Protein AF-A0A7W9T3Q1-F1 (afdb_monomer_lite)

Organism: NCBI:txid1411122

Secondary structure (DSSP, 8-state):
----TTTSGGGS-HHHHHHHHHHHHHH-HHHHTT--HHHHHHHHHHHHTSS-HHHHHHHHHS----

Sequence (66 aa):
MKNDPKYGPAAQTPQQRAYVLAQMQAVRPDLYKKATGHIAQLYRRYIDGELSWEDVCALREAPSQP

pLDDT: mean 74.6, std 15.17, range [38.75, 89.44]

Radius of gyration: 12.77 Å; chains: 1; bounding box: 35×26×30 Å

Foldseek 3Di:
DDPPVCPPLNNQALVNLVVVVVVVCVVCVVVCVPCDPVLVVLSVCSSHSNDPVVVSVVSVPPDPDD

Structure (mmCIF, N/CA/C/O backbone):
data_AF-A0A7W9T3Q1-F1
#
_entry.id   AF-A0A7W9T3Q1-F1
#
loop_
_atom_site.group_PDB
_atom_site.id
_atom_site.type_symbol
_atom_site.label_atom_id
_atom_site.label_alt_id
_atom_site.label_comp_id
_atom_site.label_asym_id
_atom_site.label_entity_id
_atom_site.label_seq_id
_atom_site.pdbx_PDB_ins_code
_atom_site.Cartn_x
_atom_site.Cartn_y
_atom_site.Cartn_z
_atom_site.occupancy
_atom_site.B_iso_or_equiv
_atom_site.auth_seq_id
_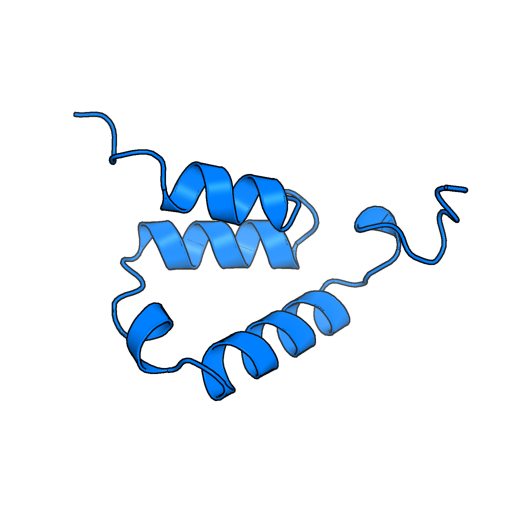atom_site.auth_comp_id
_atom_site.auth_asym_id
_atom_site.auth_atom_id
_atom_site.pdbx_PDB_model_num
ATOM 1 N N . MET A 1 1 ? 24.744 1.972 -1.489 1.00 41.38 1 MET A N 1
ATOM 2 C CA . MET A 1 1 ? 23.729 1.241 -2.278 1.00 41.38 1 MET A CA 1
ATOM 3 C C . MET A 1 1 ? 23.260 2.175 -3.377 1.00 41.38 1 MET A C 1
ATOM 5 O O . MET A 1 1 ? 22.813 3.269 -3.063 1.00 41.38 1 MET A O 1
ATOM 9 N N . LYS A 1 2 ? 23.500 1.833 -4.648 1.00 38.75 2 LYS A N 1
ATOM 10 C CA . LYS A 1 2 ? 23.058 2.660 -5.776 1.00 38.75 2 LYS A CA 1
ATOM 11 C C . LYS A 1 2 ? 21.538 2.538 -5.863 1.00 38.75 2 LYS A C 1
ATOM 13 O O . LYS A 1 2 ? 21.036 1.442 -6.080 1.00 38.75 2 LYS A O 1
ATOM 18 N N . ASN A 1 3 ? 20.831 3.646 -5.651 1.00 48.06 3 ASN A N 1
ATOM 19 C CA . ASN A 1 3 ? 19.428 3.775 -6.027 1.00 48.06 3 ASN A CA 1
ATOM 20 C C . ASN A 1 3 ? 19.370 3.745 -7.555 1.00 48.06 3 ASN A C 1
ATOM 22 O O . ASN A 1 3 ? 19.405 4.783 -8.209 1.00 48.06 3 ASN A O 1
ATOM 26 N N . ASP A 1 4 ? 19.383 2.543 -8.125 1.00 46.59 4 ASP A N 1
ATOM 27 C CA . ASP A 1 4 ? 19.060 2.330 -9.525 1.00 46.59 4 ASP A CA 1
ATOM 28 C C . ASP A 1 4 ? 17.599 2.764 -9.716 1.00 46.59 4 ASP A C 1
ATOM 30 O O . ASP A 1 4 ? 16.701 2.121 -9.165 1.00 46.59 4 ASP A O 1
ATOM 34 N N . PRO A 1 5 ? 17.318 3.835 -10.480 1.00 51.41 5 PRO A N 1
ATOM 35 C CA . PRO A 1 5 ? 15.958 4.344 -10.628 1.00 51.41 5 PRO A CA 1
ATOM 36 C C . PRO A 1 5 ? 15.020 3.316 -11.270 1.00 51.41 5 PRO A C 1
ATOM 38 O O . PRO A 1 5 ? 13.819 3.432 -11.088 1.00 51.41 5 PRO A O 1
ATOM 41 N N . LYS A 1 6 ? 15.561 2.278 -11.931 1.00 47.47 6 LYS A N 1
ATOM 42 C CA . LYS A 1 6 ? 14.843 1.101 -12.457 1.00 47.47 6 LYS A CA 1
ATOM 43 C C . LYS A 1 6 ? 14.328 0.116 -11.394 1.00 47.47 6 LYS A C 1
ATOM 45 O O . LYS A 1 6 ? 13.535 -0.757 -11.729 1.00 47.47 6 LYS A O 1
ATOM 50 N N . TYR A 1 7 ? 14.787 0.222 -10.146 1.00 49.53 7 TYR A N 1
ATOM 51 C CA . TYR A 1 7 ? 14.381 -0.651 -9.034 1.00 49.53 7 TYR A CA 1
ATOM 52 C C . TYR A 1 7 ? 13.917 0.126 -7.793 1.00 49.53 7 TYR A C 1
ATOM 54 O O . TYR A 1 7 ? 13.664 -0.477 -6.754 1.00 49.53 7 TYR A O 1
ATOM 62 N N . GLY A 1 8 ? 13.785 1.452 -7.887 1.00 50.88 8 GLY A N 1
ATOM 63 C CA . GLY A 1 8 ? 13.136 2.249 -6.849 1.00 50.88 8 GLY A CA 1
ATOM 64 C C . GLY A 1 8 ? 11.612 2.080 -6.883 1.00 50.88 8 GLY A C 1
ATOM 65 O O . GLY A 1 8 ? 11.069 1.645 -7.900 1.00 50.88 8 GLY A O 1
ATOM 66 N N . PRO A 1 9 ? 10.881 2.476 -5.826 1.00 51.81 9 PRO A N 1
ATOM 67 C CA . PRO A 1 9 ? 9.416 2.487 -5.842 1.00 51.81 9 PRO A CA 1
ATOM 68 C C . PRO A 1 9 ? 8.869 3.234 -7.073 1.00 51.81 9 PRO A C 1
ATOM 70 O O . PRO A 1 9 ? 7.895 2.793 -7.674 1.00 51.81 9 PRO A O 1
ATOM 73 N N . ALA A 1 10 ? 9.552 4.287 -7.534 1.00 54.19 10 ALA A N 1
ATOM 74 C CA . ALA A 1 10 ? 9.211 5.034 -8.748 1.00 54.19 10 ALA A CA 1
ATOM 75 C C . ALA A 1 10 ? 9.328 4.247 -10.078 1.00 54.19 10 ALA A C 1
ATOM 77 O O . ALA A 1 10 ? 8.803 4.707 -11.086 1.00 54.19 10 ALA A O 1
ATOM 78 N N . ALA A 1 11 ? 9.984 3.080 -10.106 1.00 61.25 11 ALA A N 1
ATOM 79 C CA . ALA A 1 11 ? 10.057 2.219 -11.294 1.00 61.25 11 ALA A CA 1
ATOM 80 C C . ALA A 1 11 ? 8.989 1.126 -11.343 1.00 61.25 11 ALA A C 1
ATOM 82 O O . ALA A 1 11 ? 8.771 0.538 -12.402 1.00 61.25 11 ALA A O 1
ATOM 83 N N . GLN A 1 12 ? 8.336 0.831 -10.218 1.00 68.25 12 GLN A N 1
ATOM 84 C CA . GLN A 1 12 ? 7.274 -0.164 -10.198 1.00 68.25 12 GLN A CA 1
ATOM 85 C C . GLN A 1 12 ? 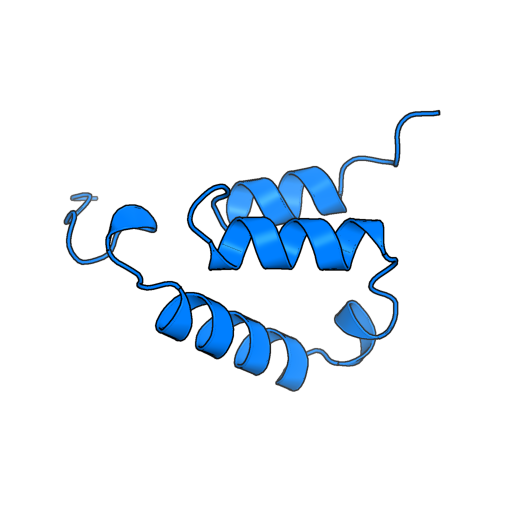5.982 0.453 -10.721 1.00 68.25 12 GLN A C 1
ATOM 87 O O . GLN A 1 12 ? 5.484 1.428 -10.154 1.00 68.25 12 GLN A O 1
ATOM 92 N N . THR A 1 13 ? 5.417 -0.144 -11.771 1.00 82.12 13 THR A N 1
ATOM 93 C CA . THR A 1 13 ? 4.095 0.252 -12.265 1.00 82.12 13 THR A CA 1
ATOM 94 C C . THR A 1 13 ? 3.017 -0.092 -11.232 1.00 82.12 13 THR A C 1
ATOM 96 O O . THR A 1 13 ? 3.204 -1.016 -10.429 1.00 82.12 13 THR A O 1
ATOM 99 N N . PRO A 1 14 ? 1.846 0.566 -11.274 1.00 84.69 14 PRO A N 1
ATOM 100 C CA . PRO A 1 14 ? 0.741 0.229 -10.380 1.00 84.69 14 PRO A CA 1
ATOM 101 C C . PRO A 1 14 ? 0.364 -1.258 -10.402 1.00 84.69 14 PRO A C 1
ATOM 103 O O . PRO A 1 14 ? 0.087 -1.860 -9.368 1.00 84.69 14 PRO A O 1
ATOM 106 N N . GLN A 1 15 ? 0.444 -1.896 -11.572 1.00 83.31 15 GLN A N 1
ATOM 107 C CA . GLN A 1 15 ? 0.177 -3.328 -11.738 1.00 83.31 15 GLN A CA 1
ATOM 108 C C . GLN A 1 15 ? 1.195 -4.202 -10.992 1.00 83.31 15 GLN A C 1
ATOM 110 O O . GLN A 1 15 ? 0.812 -5.181 -10.351 1.00 83.31 15 GLN A O 1
ATOM 115 N N . GLN A 1 16 ? 2.482 -3.843 -11.023 1.00 84.75 16 GLN A N 1
ATOM 116 C CA . GLN A 1 16 ? 3.519 -4.561 -10.278 1.00 84.75 16 GLN A CA 1
ATOM 117 C C . GLN A 1 16 ? 3.342 -4.391 -8.769 1.00 84.75 16 GLN A C 1
ATOM 119 O O . GLN A 1 16 ? 3.443 -5.366 -8.027 1.00 84.75 16 GLN A O 1
ATOM 124 N N . ARG A 1 17 ? 3.011 -3.180 -8.311 1.00 86.56 17 ARG A N 1
ATOM 125 C CA . ARG A 1 17 ? 2.729 -2.912 -6.893 1.00 86.56 17 ARG A CA 1
ATOM 126 C C . ARG A 1 17 ? 1.501 -3.680 -6.399 1.00 86.56 17 ARG A C 1
ATOM 128 O O . ARG A 1 17 ? 1.538 -4.267 -5.320 1.00 86.56 17 ARG A O 1
ATOM 135 N N . ALA A 1 18 ? 0.442 -3.748 -7.207 1.00 87.56 18 ALA A N 1
ATOM 136 C CA . ALA A 1 18 ? -0.746 -4.545 -6.906 1.00 87.56 18 ALA A CA 1
ATOM 137 C C . ALA A 1 18 ? -0.428 -6.046 -6.820 1.00 87.56 18 ALA A C 1
ATOM 139 O O . ALA A 1 18 ? -0.907 -6.726 -5.914 1.00 87.56 18 ALA A O 1
ATOM 140 N N . TYR A 1 19 ? 0.420 -6.553 -7.720 1.00 87.75 19 TYR A N 1
ATOM 141 C CA . TYR A 1 19 ? 0.872 -7.943 -7.690 1.00 87.75 19 TYR A CA 1
ATOM 142 C C . TYR A 1 19 ? 1.668 -8.262 -6.417 1.00 87.75 19 TYR A C 1
ATOM 144 O O . TYR A 1 19 ? 1.377 -9.248 -5.740 1.00 87.75 19 TYR A O 1
ATOM 152 N N . VAL A 1 20 ? 2.619 -7.402 -6.039 1.00 85.06 20 VAL A N 1
ATOM 153 C CA . VAL A 1 20 ? 3.389 -7.554 -4.793 1.00 85.06 20 VAL A CA 1
ATOM 154 C C . VAL A 1 20 ? 2.461 -7.539 -3.579 1.00 85.06 20 VAL A C 1
ATOM 156 O O . VAL A 1 20 ? 2.554 -8.424 -2.728 1.00 85.06 20 VAL A O 1
ATOM 159 N N . LEU A 1 21 ? 1.514 -6.597 -3.521 1.00 86.69 21 LEU A N 1
ATOM 160 C CA . LEU A 1 21 ? 0.531 -6.534 -2.440 1.00 86.69 21 LEU A CA 1
ATOM 161 C C . LEU A 1 21 ? -0.296 -7.824 -2.349 1.00 86.69 21 LEU A C 1
ATOM 163 O O . LEU A 1 21 ? -0.475 -8.353 -1.252 1.00 86.69 21 LEU A O 1
ATOM 167 N N . ALA A 1 22 ? -0.762 -8.359 -3.480 1.00 86.75 22 ALA A N 1
ATOM 168 C CA . ALA A 1 22 ? -1.512 -9.612 -3.517 1.00 86.75 22 ALA A CA 1
ATOM 169 C C . ALA A 1 22 ? -0.676 -10.798 -3.005 1.00 86.75 22 ALA A C 1
ATOM 171 O O . ALA A 1 22 ? -1.177 -11.611 -2.229 1.00 86.75 22 ALA A O 1
ATOM 172 N N . GLN A 1 23 ? 0.613 -10.872 -3.361 1.00 87.62 23 GLN A N 1
ATOM 173 C CA . GLN A 1 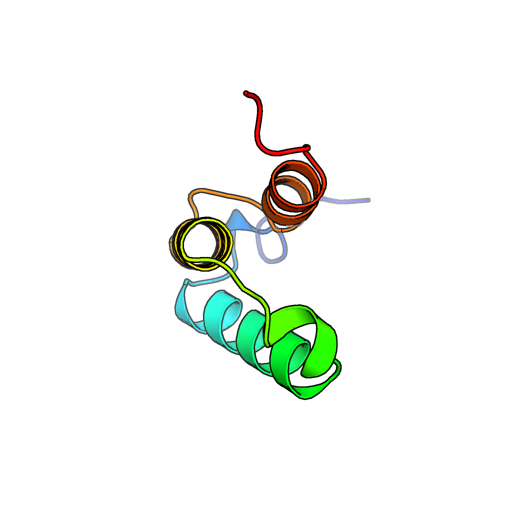23 ? 1.513 -11.896 -2.820 1.00 87.62 23 GLN A CA 1
ATOM 174 C C . GLN A 1 23 ? 1.695 -11.751 -1.303 1.00 87.62 23 GLN A C 1
ATOM 176 O O . GLN A 1 23 ? 1.618 -12.740 -0.577 1.00 87.62 23 GLN A O 1
ATOM 181 N N . MET A 1 24 ? 1.874 -10.530 -0.794 1.00 83.50 24 MET A N 1
ATOM 182 C CA . MET A 1 24 ? 2.000 -10.291 0.649 1.00 83.50 24 MET A CA 1
ATOM 183 C C . MET A 1 24 ? 0.724 -10.667 1.413 1.00 83.50 24 MET A C 1
ATOM 185 O O . MET A 1 24 ? 0.807 -11.249 2.498 1.00 83.50 24 MET A O 1
ATOM 189 N N . GLN A 1 25 ? -0.447 -10.380 0.836 1.00 83.69 25 GLN A N 1
ATOM 190 C CA . GLN A 1 25 ? -1.746 -10.787 1.374 1.00 83.69 25 GLN A CA 1
ATOM 191 C C . GLN A 1 25 ? -1.911 -12.307 1.389 1.00 83.69 25 GLN A C 1
ATOM 193 O O . GLN A 1 25 ? -2.389 -12.852 2.381 1.00 83.69 25 GLN A O 1
ATOM 198 N N . ALA A 1 26 ? -1.466 -12.995 0.335 1.00 84.44 26 ALA A N 1
ATOM 199 C CA . ALA A 1 26 ? -1.525 -14.451 0.252 1.00 84.44 26 ALA A CA 1
ATOM 200 C C . ALA A 1 26 ? -0.614 -15.142 1.283 1.00 84.44 26 ALA A C 1
ATOM 202 O O . ALA A 1 26 ? -0.980 -16.186 1.816 1.00 84.44 26 ALA A O 1
ATOM 203 N N . VAL A 1 27 ? 0.549 -14.557 1.596 1.00 84.38 27 VAL A N 1
ATOM 204 C CA . VAL A 1 27 ? 1.501 -15.122 2.572 1.00 84.38 27 VAL A CA 1
ATOM 205 C C . VAL A 1 27 ? 1.048 -14.907 4.019 1.00 84.38 27 VAL A C 1
ATOM 207 O O . VAL A 1 27 ? 1.317 -15.750 4.873 1.00 84.38 27 VAL A O 1
ATOM 210 N N . ARG A 1 28 ? 0.372 -13.793 4.335 1.00 77.94 28 ARG A N 1
ATOM 211 C CA . ARG A 1 28 ? -0.097 -13.500 5.707 1.00 77.94 28 ARG A CA 1
ATOM 212 C C . ARG A 1 28 ? -1.563 -13.063 5.740 1.00 77.94 28 ARG A C 1
ATOM 214 O O . ARG A 1 28 ? -1.841 -11.949 6.188 1.00 77.94 28 ARG A O 1
ATOM 221 N N . PRO A 1 29 ? -2.511 -13.917 5.323 1.00 72.38 29 PRO A N 1
ATOM 222 C CA . PRO A 1 29 ? -3.914 -13.535 5.165 1.00 72.38 29 PRO A CA 1
ATOM 223 C C . PRO A 1 29 ? -4.532 -12.984 6.455 1.00 72.38 29 PRO A C 1
ATOM 225 O O . PRO A 1 29 ? -5.327 -12.051 6.394 1.00 72.38 29 PRO A O 1
ATOM 228 N N . ASP A 1 30 ? -4.122 -13.472 7.628 1.00 76.31 30 ASP A N 1
ATOM 229 C CA . ASP A 1 30 ? -4.622 -13.011 8.931 1.00 76.31 30 ASP A CA 1
ATOM 230 C C . ASP A 1 30 ? -4.285 -11.549 9.247 1.00 76.31 30 ASP A C 1
ATOM 232 O O . ASP A 1 30 ? -5.074 -10.855 9.889 1.00 76.31 30 ASP A O 1
ATOM 236 N N . LEU A 1 31 ? -3.144 -11.057 8.755 1.00 68.31 31 LEU A N 1
ATOM 237 C CA . LEU A 1 31 ? -2.712 -9.671 8.948 1.00 68.31 31 LEU A CA 1
ATOM 238 C C . LEU A 1 31 ? -3.554 -8.701 8.105 1.00 68.31 31 LEU A C 1
ATOM 240 O O . LEU A 1 31 ? -3.800 -7.568 8.507 1.00 68.31 31 LEU A O 1
ATOM 244 N N . TYR A 1 32 ? -4.005 -9.166 6.938 1.00 68.38 32 TYR A N 1
ATOM 245 C CA . TYR A 1 32 ? -4.740 -8.365 5.960 1.00 68.38 32 TYR A CA 1
ATOM 246 C C . TYR A 1 32 ? -6.261 -8.565 6.038 1.00 68.38 32 TYR A C 1
ATOM 248 O O . TYR A 1 32 ? -7.012 -7.722 5.556 1.00 68.38 32 TYR A O 1
ATOM 256 N N . LYS A 1 33 ? -6.739 -9.618 6.715 1.00 66.12 33 LYS A N 1
ATOM 257 C CA . LYS A 1 33 ? -8.170 -9.888 6.963 1.00 66.12 33 LYS A CA 1
ATOM 258 C C . LYS A 1 33 ? -8.866 -8.788 7.766 1.00 66.12 33 LYS A C 1
ATOM 260 O O . LYS A 1 33 ? -10.077 -8.631 7.665 1.00 66.12 33 LYS A O 1
ATOM 265 N N . LYS A 1 34 ? -8.102 -8.043 8.571 1.00 61.41 34 LYS A N 1
ATOM 266 C CA . LYS A 1 34 ? -8.568 -6.908 9.381 1.00 61.41 34 LYS A CA 1
ATOM 267 C C . LYS A 1 34 ? -8.224 -5.554 8.759 1.00 61.41 34 LYS A C 1
ATOM 269 O O . LYS A 1 34 ? -8.148 -4.565 9.481 1.00 61.41 34 LYS A O 1
ATOM 274 N N . ALA A 1 35 ? -7.985 -5.489 7.448 1.00 64.75 35 ALA A N 1
ATOM 275 C CA . ALA A 1 35 ? -7.776 -4.215 6.775 1.00 64.75 35 ALA A CA 1
ATOM 276 C C . ALA A 1 35 ? -9.058 -3.367 6.861 1.00 64.75 35 ALA A C 1
ATOM 278 O O . ALA A 1 35 ? -9.969 -3.493 6.047 1.00 64.75 35 ALA A O 1
ATOM 279 N N . THR A 1 36 ? -9.131 -2.505 7.877 1.00 73.00 36 THR A N 1
ATOM 280 C CA . THR A 1 36 ? -10.151 -1.462 8.012 1.00 73.00 36 THR A CA 1
ATOM 281 C C . THR A 1 36 ? -10.152 -0.598 6.746 1.00 73.00 36 THR A C 1
ATOM 283 O O . THR A 1 36 ? -9.128 -0.506 6.067 1.00 73.00 36 THR A O 1
ATOM 286 N N . GLY A 1 37 ? -11.256 0.092 6.432 1.00 77.12 37 GLY A N 1
ATOM 287 C CA . GLY A 1 37 ? -11.341 0.965 5.246 1.00 77.12 37 GLY A CA 1
ATOM 288 C C . GLY A 1 37 ? -10.163 1.945 5.102 1.00 77.12 37 GLY A C 1
ATOM 289 O O . GLY A 1 37 ? -9.713 2.209 3.990 1.00 77.12 37 GLY A O 1
ATOM 290 N N . HIS A 1 38 ? -9.586 2.382 6.226 1.00 82.12 38 HIS A N 1
ATOM 291 C CA . HIS A 1 38 ? -8.346 3.159 6.275 1.00 82.12 38 HIS A CA 1
ATOM 292 C C . HIS A 1 38 ? -7.136 2.429 5.657 1.00 82.12 38 HIS A C 1
ATOM 294 O O . HIS A 1 38 ? -6.464 2.969 4.783 1.00 82.12 38 HIS A O 1
ATOM 300 N N . ILE A 1 39 ? -6.889 1.173 6.038 1.00 83.38 39 ILE A N 1
ATOM 301 C CA . ILE A 1 39 ? -5.774 0.365 5.521 1.00 83.38 39 ILE A CA 1
ATOM 302 C C . ILE A 1 39 ? -5.961 0.066 4.026 1.00 83.38 39 ILE A C 1
ATOM 304 O O . ILE A 1 39 ? -5.002 0.131 3.256 1.00 83.38 39 ILE A O 1
ATOM 308 N N . ALA A 1 40 ? -7.196 -0.194 3.586 1.00 84.88 40 ALA A N 1
ATOM 309 C CA . ALA A 1 40 ? -7.498 -0.358 2.164 1.00 84.88 40 ALA A CA 1
ATOM 310 C C . ALA A 1 40 ? -7.174 0.914 1.354 1.00 84.88 40 ALA A C 1
ATOM 312 O O . ALA A 1 40 ? -6.666 0.826 0.233 1.00 84.88 40 ALA A O 1
ATOM 313 N N . GLN A 1 41 ? -7.407 2.097 1.932 1.00 88.06 41 GLN A N 1
ATOM 314 C CA . GLN A 1 41 ? -7.055 3.371 1.308 1.00 88.06 41 GLN A CA 1
ATOM 315 C C . GLN A 1 41 ? -5.533 3.553 1.196 1.00 88.06 41 GLN A C 1
ATOM 317 O O . GLN A 1 41 ? -5.057 3.987 0.148 1.00 88.06 41 GLN A O 1
ATOM 322 N N . LEU A 1 42 ? -4.765 3.149 2.215 1.00 88.69 42 LEU A N 1
ATOM 323 C CA . LEU A 1 42 ? -3.296 3.165 2.169 1.00 88.69 42 LEU A CA 1
ATOM 324 C C . LEU A 1 42 ? -2.749 2.265 1.055 1.00 88.69 42 LEU A C 1
ATOM 326 O O . LEU A 1 42 ? -1.878 2.685 0.295 1.00 88.69 42 LEU A O 1
ATOM 330 N N . TYR A 1 43 ? -3.296 1.058 0.894 1.00 89.00 43 TYR A N 1
ATOM 331 C CA . TYR A 1 43 ? -2.897 0.163 -0.196 1.00 89.00 43 TYR A CA 1
ATOM 332 C C . TYR A 1 43 ? -3.192 0.735 -1.576 1.00 89.00 43 TYR A C 1
ATOM 334 O O . TYR A 1 43 ? -2.380 0.578 -2.485 1.00 89.00 43 TYR A O 1
ATOM 342 N N . ARG A 1 44 ? -4.321 1.429 -1.737 1.00 89.06 44 ARG A N 1
ATOM 343 C CA . ARG A 1 44 ? -4.657 2.083 -3.003 1.00 89.06 44 ARG A CA 1
ATOM 344 C C . ARG A 1 44 ? -3.657 3.186 -3.349 1.00 89.06 44 ARG A C 1
ATOM 346 O O . ARG A 1 44 ? -3.174 3.206 -4.473 1.00 89.06 44 ARG A O 1
ATOM 353 N N . ARG A 1 45 ? -3.291 4.026 -2.376 1.00 88.69 45 ARG A N 1
ATOM 354 C CA . ARG A 1 45 ? -2.259 5.068 -2.541 1.00 88.69 45 ARG A CA 1
ATOM 355 C C . ARG A 1 45 ? -0.878 4.479 -2.838 1.00 88.69 45 ARG A C 1
ATOM 357 O O . ARG A 1 45 ? -0.133 5.011 -3.652 1.00 88.69 45 ARG A O 1
ATOM 364 N N . TYR A 1 46 ? -0.543 3.341 -2.231 1.00 89.44 46 TYR A N 1
ATOM 365 C CA . TYR A 1 46 ? 0.675 2.608 -2.576 1.00 89.44 46 TYR A CA 1
ATOM 366 C C . TYR A 1 46 ? 0.652 2.078 -4.007 1.00 89.44 46 TYR A C 1
ATOM 368 O O . TYR A 1 46 ? 1.644 2.227 -4.712 1.00 89.44 46 TYR A O 1
ATOM 376 N N . ILE A 1 47 ? -0.456 1.493 -4.463 1.00 88.38 47 ILE A N 1
ATOM 377 C CA . ILE A 1 47 ? -0.587 1.019 -5.847 1.00 88.38 47 ILE A CA 1
ATOM 378 C C . ILE A 1 47 ? -0.442 2.181 -6.832 1.00 88.38 47 ILE A C 1
ATOM 380 O O . ILE A 1 47 ? 0.268 2.038 -7.821 1.00 88.38 47 ILE A O 1
ATOM 384 N N . ASP A 1 48 ? -1.062 3.325 -6.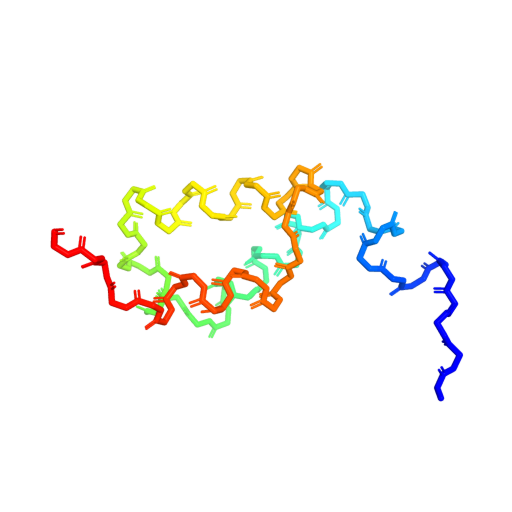552 1.00 87.81 48 ASP A N 1
ATOM 385 C CA . ASP A 1 48 ? -1.079 4.471 -7.467 1.00 87.81 48 ASP A CA 1
ATOM 386 C C . ASP A 1 48 ? 0.290 5.151 -7.629 1.00 87.81 48 ASP A C 1
ATOM 388 O O . ASP A 1 48 ? 0.543 5.827 -8.620 1.00 87.81 48 ASP A O 1
ATOM 392 N N . GLY A 1 49 ? 1.214 4.926 -6.693 1.00 85.06 49 GLY A N 1
ATOM 393 C CA . GLY A 1 49 ? 2.514 5.595 -6.705 1.00 85.06 49 GLY A CA 1
ATOM 394 C C . GLY A 1 49 ? 2.679 6.635 -5.608 1.00 85.06 49 GLY A C 1
ATOM 395 O O . GLY A 1 49 ? 3.813 7.007 -5.318 1.00 85.06 49 GLY A O 1
ATOM 396 N N . GLU A 1 50 ? 1.575 7.056 -4.987 1.00 86.19 50 GLU A N 1
ATOM 397 C CA . GLU A 1 50 ? 1.513 8.163 -4.027 1.00 86.19 50 GLU A CA 1
ATOM 398 C C . GLU A 1 50 ? 2.249 7.872 -2.713 1.00 86.19 50 GLU A C 1
ATOM 400 O O . GLU A 1 50 ? 2.754 8.796 -2.083 1.00 86.19 50 GLU A O 1
ATOM 405 N N . LEU A 1 51 ? 2.318 6.603 -2.298 1.00 85.44 51 LEU A N 1
ATOM 406 C CA . LEU A 1 51 ? 3.037 6.171 -1.096 1.00 85.44 51 LEU A CA 1
ATOM 407 C C . LEU A 1 51 ? 4.093 5.114 -1.420 1.00 85.44 51 LEU A C 1
ATOM 409 O O . LEU A 1 51 ? 3.908 4.272 -2.308 1.00 85.44 51 LEU A O 1
ATOM 413 N N . SER A 1 52 ? 5.186 5.117 -0.658 1.00 84.50 52 SER A N 1
ATOM 414 C CA . SER A 1 52 ? 6.104 3.981 -0.589 1.00 84.50 52 SER A CA 1
ATOM 415 C C . SER A 1 52 ? 5.553 2.895 0.345 1.00 84.50 52 SER A C 1
ATOM 417 O O . SER A 1 52 ? 4.631 3.123 1.129 1.00 84.50 52 SER A O 1
ATOM 419 N N . TRP A 1 53 ? 6.108 1.682 0.273 1.00 82.38 53 TRP A N 1
ATOM 420 C CA . TRP A 1 53 ? 5.712 0.618 1.202 1.00 82.38 53 TRP A CA 1
ATOM 421 C C . TRP A 1 53 ? 6.081 0.956 2.657 1.00 82.38 53 TRP A C 1
ATOM 423 O O . TRP A 1 53 ? 5.347 0.602 3.577 1.00 82.38 53 TRP A 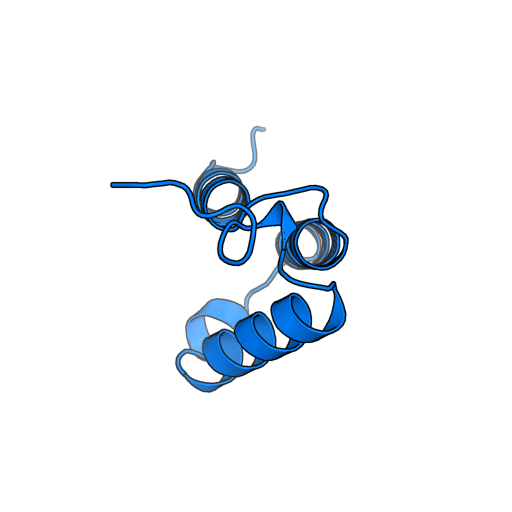O 1
ATOM 433 N N . GLU A 1 54 ? 7.183 1.682 2.860 1.00 84.25 54 GLU A N 1
ATOM 434 C CA . GLU A 1 54 ? 7.609 2.168 4.176 1.00 84.25 54 GLU A CA 1
ATOM 435 C C . GLU A 1 54 ? 6.586 3.151 4.760 1.00 84.2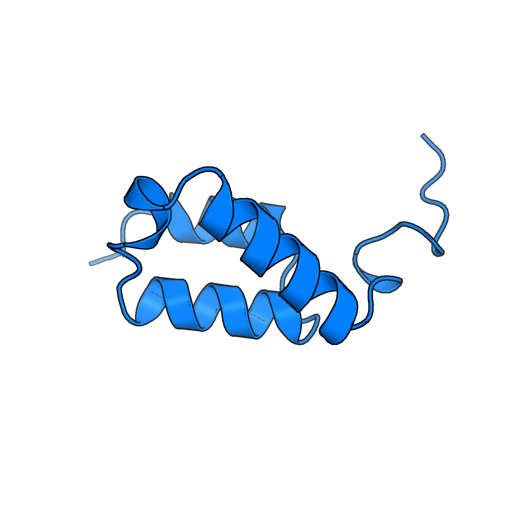5 54 GLU A C 1
ATOM 437 O O . GLU A 1 54 ? 6.199 2.998 5.918 1.00 84.25 54 GLU A O 1
ATOM 442 N N . ASP A 1 55 ? 6.051 4.066 3.942 1.00 85.31 55 ASP A N 1
ATOM 443 C CA . ASP A 1 55 ? 4.983 4.981 4.368 1.00 85.31 55 ASP A CA 1
ATOM 444 C C . ASP A 1 55 ? 3.704 4.226 4.740 1.00 85.31 55 ASP A C 1
ATOM 446 O O . ASP A 1 55 ? 3.049 4.554 5.727 1.00 85.31 55 ASP A O 1
ATOM 450 N N . VAL A 1 56 ? 3.342 3.186 3.977 1.00 85.81 56 VAL A N 1
ATOM 451 C CA . VAL A 1 56 ? 2.186 2.336 4.307 1.00 85.81 56 VAL A CA 1
ATOM 452 C C . VAL A 1 56 ? 2.377 1.648 5.651 1.00 85.81 56 VAL A C 1
ATOM 454 O O . VAL A 1 56 ? 1.431 1.600 6.435 1.00 85.81 56 VAL A O 1
ATOM 457 N N . CYS A 1 57 ? 3.564 1.106 5.930 1.00 84.38 57 CYS A N 1
ATOM 458 C CA . CYS A 1 57 ? 3.863 0.503 7.228 1.00 84.38 57 CYS A CA 1
ATOM 459 C C . CYS A 1 57 ? 3.767 1.542 8.349 1.00 84.38 57 CYS A C 1
ATOM 461 O O . CYS A 1 57 ? 3.011 1.325 9.294 1.00 84.38 57 CYS A O 1
ATOM 463 N N . ALA A 1 58 ? 4.414 2.698 8.190 1.00 85.62 58 ALA A N 1
ATOM 464 C CA . ALA A 1 58 ? 4.385 3.774 9.176 1.00 85.62 58 ALA A CA 1
ATOM 465 C C . ALA A 1 58 ? 2.956 4.265 9.468 1.00 85.62 58 ALA A C 1
ATOM 467 O O . ALA A 1 58 ? 2.578 4.401 10.627 1.00 85.62 58 ALA A O 1
ATOM 468 N N . LEU A 1 59 ? 2.130 4.466 8.437 1.00 86.25 59 LEU A N 1
ATOM 469 C CA . LEU A 1 59 ? 0.735 4.905 8.580 1.00 86.25 59 LEU A CA 1
ATOM 470 C C . LEU A 1 59 ? -0.184 3.811 9.136 1.00 86.25 59 LEU A C 1
ATOM 472 O O . LEU A 1 59 ? -1.192 4.122 9.762 1.00 86.25 59 LEU A O 1
ATOM 476 N N . ARG A 1 60 ? 0.146 2.533 8.921 1.00 82.12 60 ARG A N 1
ATOM 477 C CA . ARG A 1 60 ? -0.603 1.402 9.488 1.00 82.12 60 ARG A CA 1
ATOM 478 C C . ARG A 1 60 ? -0.279 1.177 10.964 1.00 82.12 60 ARG A C 1
ATOM 480 O O . ARG A 1 60 ? -1.137 0.695 11.698 1.00 82.12 60 ARG A O 1
ATOM 487 N N . GLU A 1 61 ? 0.954 1.465 11.366 1.00 78.38 61 GLU A N 1
ATOM 488 C CA . GLU A 1 61 ? 1.431 1.371 12.750 1.00 78.38 61 GLU A CA 1
ATOM 489 C C . GLU A 1 61 ? 1.141 2.639 13.558 1.00 78.38 61 GLU A C 1
ATOM 491 O O . GLU A 1 61 ? 1.041 2.569 14.783 1.00 78.38 61 GLU A O 1
ATOM 496 N N . ALA A 1 62 ? 0.955 3.781 12.888 1.00 71.94 62 ALA A N 1
ATOM 497 C CA . ALA A 1 62 ? 0.473 4.994 13.523 1.00 71.94 62 ALA A CA 1
ATOM 498 C C . ALA A 1 62 ? -0.900 4.710 14.162 1.00 71.94 62 ALA A C 1
ATOM 500 O O . ALA A 1 62 ? -1.841 4.331 13.453 1.00 71.94 62 ALA A O 1
ATOM 501 N N . PRO A 1 63 ? -1.047 4.864 15.492 1.00 56.06 63 PRO A N 1
ATOM 502 C CA . PRO A 1 63 ? -2.349 4.745 16.123 1.00 56.06 63 PRO A CA 1
ATOM 503 C C . PRO A 1 63 ? -3.245 5.789 15.468 1.00 56.06 63 PRO A C 1
ATOM 505 O O . PRO A 1 63 ? -2.852 6.953 15.389 1.00 56.06 63 PRO A O 1
ATOM 508 N N . SER A 1 64 ? -4.401 5.363 14.945 1.00 53.97 64 SER A N 1
ATOM 509 C CA . SER A 1 64 ? -5.404 6.267 14.383 1.00 53.97 64 SER A CA 1
ATOM 510 C C . SER A 1 64 ? -5.593 7.413 15.370 1.00 53.97 64 SER A C 1
ATOM 512 O O . SER A 1 64 ? -6.075 7.193 16.480 1.00 53.97 64 SER A O 1
ATOM 514 N N . GLN A 1 65 ? -5.065 8.583 15.011 1.00 47.78 65 GLN A N 1
ATOM 515 C CA . GLN A 1 65 ? -5.003 9.713 15.922 1.00 47.78 65 GLN A CA 1
ATOM 516 C C . GLN A 1 65 ? -6.454 10.087 16.282 1.00 47.78 65 GLN A C 1
ATOM 518 O O . GLN A 1 65 ? -7.285 10.102 15.368 1.00 47.78 65 GLN A O 1
ATOM 523 N N . PRO A 1 66 ? -6.770 10.280 17.577 1.00 44.56 66 PRO A N 1
ATOM 524 C CA . PRO A 1 66 ? -8.123 10.588 18.042 1.00 44.56 66 PRO A CA 1
ATOM 525 C C . PRO A 1 66 ? -8.681 11.887 17.454 1.00 44.56 66 PRO A C 1
ATOM 527 O O . PRO A 1 66 ? -7.875 12.793 17.134 1.00 44.56 66 PRO A O 1
#